Protein AF-A0A8X6N9N4-F1 (afdb_monomer_lite)

Radius of gyration: 12.98 Å; chains: 1; bounding box: 33×22×32 Å

pLDDT: mean 89.66, std 12.32, range [45.59, 97.69]

InterPro domains:
  IPR041577 Reverse transcriptase/retrotransposon-derived protein, RNase H-like domain [PF17919] (1-42)
  IPR043502 DNA/RNA polymerase superfamily [SSF56672] (1-42)

Structure (mmCIF, N/CA/C/O backbone):
data_AF-A0A8X6N9N4-F1
#
_entry.id   AF-A0A8X6N9N4-F1
#
loop_
_atom_site.group_PDB
_atom_site.id
_atom_site.type_symbol
_atom_site.label_atom_id
_atom_site.label_alt_id
_atom_site.label_comp_id
_atom_site.label_asym_id
_atom_site.label_entity_id
_atom_site.label_seq_id
_atom_site.pdbx_PDB_ins_code
_atom_site.Cartn_x
_atom_site.Cartn_y
_atom_site.Cartn_z
_atom_site.occupancy
_atom_site.B_iso_or_equiv
_atom_site.auth_seq_id
_atom_site.auth_comp_id
_atom_site.auth_asym_id
_atom_site.auth_atom_id
_atom_site.pdbx_PDB_model_num
ATOM 1 N N . PHE A 1 1 ? 18.378 0.542 5.783 1.00 90.38 1 PHE A N 1
ATOM 2 C CA . PHE A 1 1 ? 17.153 -0.086 5.233 1.00 90.38 1 PHE A CA 1
ATOM 3 C C . PHE A 1 1 ? 16.383 -0.912 6.266 1.00 90.38 1 PHE A C 1
ATOM 5 O O . PHE A 1 1 ? 15.167 -0.791 6.297 1.00 90.38 1 PHE A O 1
ATOM 12 N N . GLN A 1 2 ? 17.039 -1.695 7.137 1.00 97.50 2 GLN A N 1
ATOM 13 C CA . GLN A 1 2 ? 16.335 -2.509 8.148 1.00 97.50 2 GLN A CA 1
ATOM 14 C C . GLN A 1 2 ? 15.466 -1.686 9.103 1.00 97.50 2 GLN A C 1
ATOM 16 O O . GLN A 1 2 ? 14.314 -2.031 9.323 1.00 97.50 2 GLN A O 1
ATOM 21 N N . THR A 1 3 ? 15.971 -0.543 9.571 1.00 97.50 3 THR A N 1
ATOM 22 C CA . THR A 1 3 ? 15.198 0.377 10.415 1.00 97.50 3 THR A CA 1
ATOM 23 C C . THR A 1 3 ? 13.893 0.816 9.750 1.00 97.50 3 THR A C 1
ATOM 25 O O . THR A 1 3 ? 12.849 0.772 10.381 1.00 97.50 3 THR A O 1
ATOM 28 N N . LEU A 1 4 ? 13.921 1.152 8.454 1.00 97.19 4 LEU A N 1
ATOM 29 C CA . LEU A 1 4 ? 12.716 1.554 7.718 1.00 97.19 4 LEU A CA 1
ATOM 30 C C . LEU A 1 4 ? 11.727 0.399 7.565 1.00 97.19 4 LEU A C 1
ATOM 32 O O . LEU A 1 4 ? 10.534 0.596 7.766 1.00 97.19 4 LEU A O 1
ATOM 36 N N . LYS A 1 5 ? 12.212 -0.812 7.259 1.00 97.00 5 LYS A N 1
ATOM 37 C CA . LYS A 1 5 ? 11.347 -1.998 7.232 1.00 97.00 5 LYS A CA 1
ATOM 38 C C . LYS A 1 5 ? 10.675 -2.215 8.580 1.00 97.00 5 LYS A C 1
ATOM 40 O O . LYS A 1 5 ? 9.479 -2.471 8.606 1.00 97.00 5 LYS A O 1
ATOM 45 N N . GLN A 1 6 ? 11.434 -2.069 9.667 1.00 97.69 6 GLN A N 1
ATOM 46 C CA . GLN A 1 6 ? 10.903 -2.208 11.015 1.00 97.69 6 GLN A CA 1
ATOM 47 C C . GLN A 1 6 ? 9.806 -1.176 11.279 1.00 97.69 6 GLN A C 1
ATOM 49 O O . GLN A 1 6 ? 8.734 -1.553 11.730 1.00 97.69 6 GLN A O 1
ATOM 54 N N . CYS A 1 7 ? 10.025 0.091 10.917 1.00 96.25 7 CYS A N 1
ATOM 55 C CA . CYS A 1 7 ? 9.014 1.136 11.069 1.00 96.25 7 CYS A CA 1
ATOM 56 C C . CYS A 1 7 ? 7.725 0.848 10.281 1.00 96.25 7 CYS A C 1
ATOM 58 O O . CYS A 1 7 ? 6.645 1.144 10.781 1.00 96.25 7 CYS A O 1
ATOM 60 N N . LEU A 1 8 ? 7.817 0.266 9.077 1.00 95.69 8 LEU A N 1
ATOM 61 C CA . LEU A 1 8 ? 6.645 -0.054 8.248 1.00 95.69 8 LEU A CA 1
ATOM 62 C C . LEU A 1 8 ? 5.765 -1.166 8.839 1.00 95.69 8 LEU A C 1
ATOM 64 O O . LEU A 1 8 ? 4.567 -1.186 8.573 1.00 95.69 8 LEU A O 1
ATOM 68 N N . ILE A 1 9 ? 6.343 -2.080 9.624 1.00 95.50 9 ILE A N 1
ATOM 69 C CA . ILE A 1 9 ? 5.625 -3.216 10.229 1.00 95.50 9 ILE A CA 1
ATOM 70 C C . ILE A 1 9 ? 5.242 -2.979 11.694 1.00 95.50 9 ILE A C 1
ATOM 72 O O . ILE A 1 9 ? 4.794 -3.902 12.369 1.00 95.50 9 ILE A O 1
ATOM 76 N N . THR A 1 10 ? 5.425 -1.761 12.205 1.00 94.75 10 THR A N 1
ATOM 77 C CA . THR A 1 10 ? 5.083 -1.394 13.584 1.00 94.75 10 THR A CA 1
ATOM 78 C C . THR A 1 10 ? 4.121 -0.207 13.624 1.00 94.75 10 THR A C 1
ATOM 80 O O . THR A 1 10 ? 4.086 0.596 12.683 1.00 94.75 10 THR A O 1
ATOM 83 N N . PRO A 1 11 ? 3.374 -0.022 14.725 1.00 93.44 11 PRO A N 1
ATOM 84 C CA . PRO A 1 11 ? 2.630 1.208 14.951 1.00 93.44 11 PRO A CA 1
ATOM 85 C C . PRO A 1 11 ? 3.553 2.442 14.928 1.00 93.44 11 PRO A C 1
ATOM 87 O O . PRO A 1 11 ? 4.707 2.353 15.349 1.00 93.44 11 PRO A O 1
ATOM 90 N N . PRO A 1 12 ? 3.073 3.602 14.449 1.00 91.19 12 PRO A N 1
ATOM 91 C CA . PRO A 1 12 ? 1.723 3.869 13.970 1.00 91.19 12 PRO A CA 1
ATOM 92 C C . PRO A 1 12 ? 1.584 3.666 12.451 1.00 91.19 12 PRO A C 1
ATOM 94 O O . PRO A 1 12 ? 0.688 4.256 11.861 1.00 91.19 12 PRO A O 1
ATOM 97 N N . VAL A 1 13 ? 2.459 2.920 11.770 1.00 92.31 13 VAL A N 1
ATOM 98 C CA . VAL A 1 13 ? 2.301 2.679 10.323 1.00 92.31 13 VAL A CA 1
ATOM 99 C 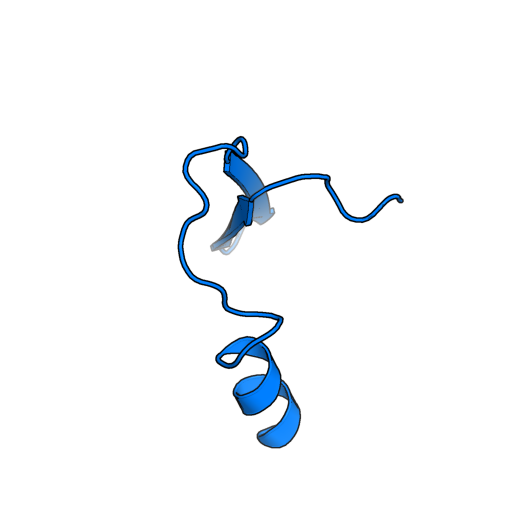C . VAL A 1 13 ? 1.385 1.483 10.095 1.00 92.31 13 VAL A C 1
ATOM 101 O O . VAL A 1 13 ? 0.312 1.642 9.519 1.00 92.31 13 VAL A O 1
ATOM 104 N N . LEU A 1 14 ? 1.754 0.318 10.632 1.00 93.81 14 LEU A N 1
ATOM 105 C CA . LEU A 1 14 ? 0.862 -0.835 10.690 1.00 93.81 14 LEU A CA 1
ATOM 106 C C . LEU A 1 14 ? -0.042 -0.694 11.918 1.00 93.81 14 LEU A C 1
ATOM 108 O O . LEU A 1 14 ? 0.445 -0.601 13.047 1.00 93.81 14 LEU A O 1
ATOM 112 N N . ARG A 1 15 ? -1.354 -0.631 11.694 1.00 90.38 15 ARG A N 1
ATOM 113 C CA . ARG A 1 15 ? -2.366 -0.453 12.744 1.00 90.38 15 ARG A CA 1
ATOM 114 C C . ARG A 1 15 ? -3.394 -1.570 12.679 1.00 90.38 15 ARG A C 1
ATOM 116 O O . ARG A 1 15 ? -3.593 -2.174 11.628 1.00 90.38 15 ARG A O 1
ATOM 123 N N . GLU A 1 16 ? -4.051 -1.799 13.807 1.00 91.44 16 GLU A N 1
ATOM 124 C CA . GLU A 1 16 ? -5.249 -2.630 13.862 1.00 91.44 16 GLU A CA 1
ATOM 125 C C . GLU A 1 16 ? -6.400 -1.990 13.084 1.00 91.44 16 GLU A C 1
ATOM 127 O O . GLU A 1 16 ? -6.437 -0.773 12.869 1.00 91.44 16 GLU A O 1
ATOM 132 N N . ILE A 1 17 ? -7.338 -2.839 12.668 1.00 91.75 17 ILE A N 1
ATOM 133 C CA . ILE A 1 17 ? -8.506 -2.425 11.901 1.00 91.75 17 ILE A CA 1
ATOM 134 C C . ILE A 1 17 ? -9.376 -1.503 12.755 1.00 91.75 17 ILE A C 1
ATOM 136 O O . ILE A 1 17 ? -9.751 -1.845 13.872 1.00 91.75 17 ILE A O 1
ATOM 140 N N . ASN A 1 18 ? -9.744 -0.355 12.195 1.00 90.50 18 ASN A N 1
ATOM 141 C CA . ASN A 1 18 ? -10.779 0.510 12.742 1.00 90.50 18 ASN A CA 1
ATOM 142 C C . ASN A 1 18 ? -12.075 0.316 11.941 1.00 90.50 18 ASN A C 1
ATOM 144 O O . ASN A 1 18 ? -12.126 0.649 10.759 1.00 90.50 18 ASN A O 1
ATOM 148 N N . ASP A 1 19 ? -13.103 -0.228 12.585 1.00 89.00 19 ASP A N 1
ATOM 149 C CA . ASP A 1 19 ? -14.419 -0.548 12.015 1.00 89.00 19 ASP A CA 1
ATOM 150 C C . ASP A 1 19 ? -15.268 0.688 11.675 1.00 89.00 19 ASP A C 1
ATOM 152 O O . ASP A 1 19 ? -16.180 0.611 10.854 1.00 89.00 19 ASP A O 1
ATOM 156 N N . THR A 1 20 ? -14.936 1.847 12.244 1.00 92.62 20 THR A N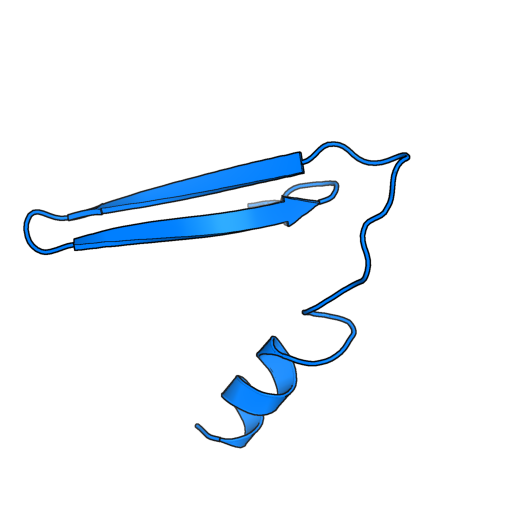 1
ATOM 157 C CA . THR A 1 20 ? -15.607 3.123 11.948 1.00 92.62 20 THR A CA 1
ATOM 158 C C . THR A 1 20 ? -15.057 3.828 10.706 1.00 92.62 20 THR A C 1
ATOM 160 O O . THR A 1 20 ? -15.633 4.822 10.261 1.00 92.62 20 THR A O 1
ATOM 163 N N . LYS A 1 21 ? -13.937 3.351 10.141 1.00 89.81 21 LYS A N 1
ATOM 164 C CA . LYS A 1 21 ? -13.245 4.002 9.020 1.00 89.81 21 LYS A CA 1
ATOM 165 C C . LYS A 1 21 ? -13.379 3.207 7.719 1.00 89.81 21 LYS A C 1
ATOM 167 O O . LYS A 1 21 ? -13.298 1.980 7.741 1.00 89.81 21 LYS A O 1
ATOM 172 N N . PRO A 1 22 ? -13.509 3.889 6.566 1.00 92.12 22 PRO A N 1
ATOM 173 C CA . PRO A 1 22 ? -13.513 3.214 5.278 1.00 92.12 22 PRO A CA 1
ATOM 174 C C . PRO A 1 22 ? -12.139 2.612 4.968 1.00 92.12 22 PRO A C 1
ATOM 176 O O . PRO A 1 22 ? -11.099 3.129 5.392 1.00 92.12 22 PRO A O 1
ATOM 179 N N . PHE A 1 23 ? -12.149 1.539 4.180 1.00 92.12 23 PHE A N 1
ATOM 180 C CA . PHE A 1 23 ? -10.953 0.982 3.559 1.00 92.12 23 PHE A CA 1
ATOM 181 C C . PHE A 1 23 ? -10.694 1.652 2.208 1.00 92.12 23 PHE A C 1
ATOM 183 O O . PHE A 1 23 ? -11.625 1.879 1.435 1.00 92.12 23 PHE A O 1
ATOM 190 N N . ILE A 1 24 ? -9.424 1.917 1.905 1.00 92.81 24 ILE A N 1
ATOM 191 C CA . ILE A 1 24 ? -8.963 2.422 0.609 1.00 92.81 24 ILE A CA 1
ATOM 192 C C . ILE A 1 24 ? -7.910 1.453 0.080 1.00 92.81 24 ILE A C 1
ATOM 194 O O . ILE A 1 24 ? -6.975 1.099 0.796 1.00 92.81 24 ILE A O 1
ATOM 198 N N . ILE A 1 25 ? -8.048 1.030 -1.175 1.00 93.12 25 ILE A N 1
ATOM 199 C CA . ILE A 1 25 ? -7.030 0.229 -1.858 1.00 93.12 25 ILE A CA 1
ATOM 200 C C . ILE A 1 25 ? -6.363 1.113 -2.902 1.00 93.12 25 ILE A C 1
ATOM 202 O O . ILE A 1 25 ? -7.021 1.604 -3.816 1.00 93.12 25 ILE A O 1
ATOM 206 N N . GLN A 1 26 ? -5.052 1.287 -2.773 1.00 94.25 26 GLN A N 1
ATOM 207 C CA . GLN A 1 26 ? -4.225 1.897 -3.805 1.00 94.25 26 GLN A CA 1
ATOM 208 C C . GLN A 1 26 ? -3.511 0.793 -4.572 1.00 94.25 26 GLN A C 1
ATOM 210 O O . GLN A 1 26 ? -2.815 -0.028 -3.974 1.00 94.25 26 GLN A O 1
ATOM 215 N N . THR A 1 27 ? -3.687 0.768 -5.889 1.00 95.50 27 THR A N 1
ATOM 216 C CA . THR A 1 27 ? -3.032 -0.196 -6.774 1.00 95.50 27 THR A CA 1
ATOM 217 C C . THR A 1 27 ? -2.201 0.523 -7.816 1.00 95.50 27 THR A C 1
ATOM 219 O O . THR A 1 27 ? -2.665 1.493 -8.408 1.00 95.50 27 THR A O 1
ATOM 222 N N . ASP A 1 28 ? -1.014 -0.002 -8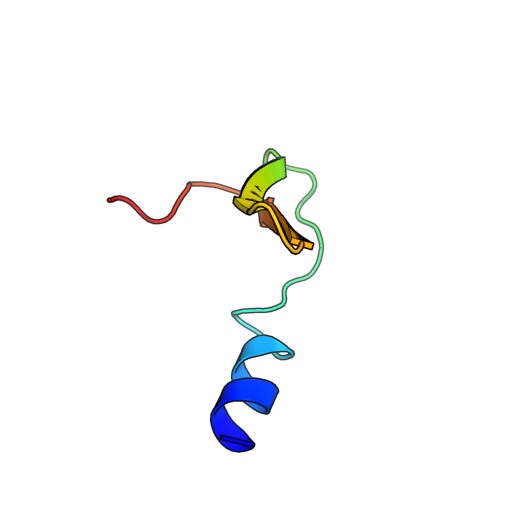.082 1.00 95.44 28 ASP A N 1
ATOM 223 C CA . ASP A 1 28 ? -0.159 0.425 -9.184 1.00 95.44 28 ASP A CA 1
ATOM 224 C C . ASP A 1 28 ? 0.262 -0.809 -9.986 1.00 95.44 28 ASP A C 1
ATOM 226 O O . ASP A 1 28 ? 0.593 -1.853 -9.414 1.00 95.44 28 ASP A O 1
ATOM 230 N N . ALA A 1 29 ? 0.215 -0.708 -11.309 1.00 96.56 29 ALA A N 1
ATOM 231 C CA . ALA A 1 29 ? 0.495 -1.806 -12.218 1.00 96.56 29 ALA A CA 1
ATOM 232 C C . ALA A 1 29 ? 1.516 -1.377 -13.270 1.00 96.56 29 ALA A C 1
ATOM 234 O O . ALA A 1 29 ? 1.368 -0.363 -13.946 1.00 96.56 29 ALA A O 1
ATOM 235 N N . SER A 1 30 ? 2.532 -2.213 -13.446 1.00 95.06 30 SER A N 1
ATOM 236 C CA . SER A 1 30 ? 3.527 -2.098 -14.508 1.00 95.06 30 SER A CA 1
ATOM 237 C C . SER A 1 30 ? 3.458 -3.322 -15.419 1.00 95.06 30 SER A C 1
ATOM 239 O O . SER A 1 30 ? 2.825 -4.323 -15.086 1.00 95.06 30 SER A O 1
ATOM 241 N N . SER A 1 31 ? 4.172 -3.288 -16.544 1.00 95.50 31 SER A N 1
ATOM 242 C CA . SER A 1 31 ? 4.321 -4.457 -17.423 1.00 95.50 31 SER A CA 1
ATOM 243 C C . SER A 1 31 ? 5.005 -5.657 -16.753 1.00 95.50 31 SER A C 1
ATOM 245 O O . SER A 1 31 ? 4.920 -6.765 -17.274 1.00 95.50 31 SER A O 1
ATOM 247 N N . TYR A 1 32 ? 5.681 -5.453 -15.617 1.00 96.44 32 TYR A N 1
ATOM 248 C CA 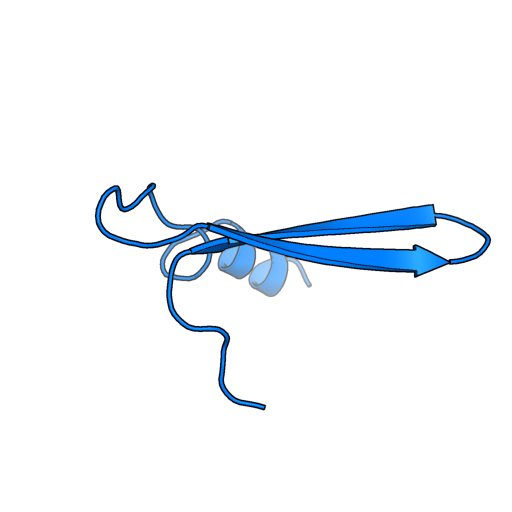. TYR A 1 32 ? 6.378 -6.505 -14.87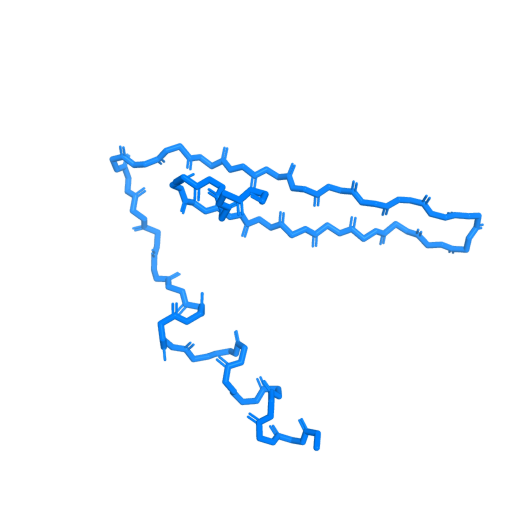9 1.00 96.44 32 TYR A CA 1
ATOM 249 C C . TYR A 1 32 ? 5.571 -7.038 -13.688 1.00 96.44 32 TYR A C 1
ATOM 251 O O . TYR A 1 32 ? 5.583 -8.237 -13.421 1.00 96.44 32 TYR A O 1
ATOM 259 N N . ALA A 1 33 ? 4.894 -6.158 -12.946 1.00 95.69 33 ALA A N 1
ATOM 260 C CA . ALA A 1 33 ? 4.243 -6.524 -11.692 1.00 95.69 33 ALA A CA 1
ATOM 261 C C . ALA A 1 33 ? 3.073 -5.607 -11.322 1.00 95.69 33 ALA A C 1
ATOM 263 O O . ALA A 1 33 ? 3.049 -4.424 -11.673 1.00 95.69 33 ALA A O 1
ATOM 264 N N . LEU A 1 34 ? 2.164 -6.167 -10.523 1.00 96.12 34 LEU A N 1
ATOM 265 C CA . LEU A 1 34 ? 1.091 -5.471 -9.819 1.00 96.12 34 LEU A CA 1
ATOM 266 C C . LEU A 1 34 ? 1.496 -5.233 -8.359 1.00 96.12 34 LEU A C 1
ATOM 268 O O . LEU A 1 34 ? 2.082 -6.106 -7.714 1.00 96.12 34 LEU A O 1
ATOM 272 N N . ARG A 1 35 ? 1.165 -4.059 -7.825 1.00 95.69 35 ARG A N 1
ATOM 273 C CA . ARG A 1 35 ? 1.403 -3.665 -6.434 1.00 95.69 35 ARG A CA 1
ATOM 274 C C . ARG A 1 35 ? 0.108 -3.123 -5.848 1.00 95.69 35 ARG A C 1
ATOM 276 O O . ARG A 1 35 ? -0.663 -2.469 -6.543 1.00 95.69 35 ARG A O 1
ATOM 283 N N . ALA A 1 36 ? -0.119 -3.388 -4.568 1.00 95.31 36 ALA A N 1
ATOM 284 C CA . ALA A 1 36 ? -1.278 -2.882 -3.852 1.00 95.31 36 ALA A CA 1
ATOM 285 C C . ALA A 1 36 ? -0.916 -2.518 -2.410 1.00 95.31 36 ALA A C 1
ATOM 287 O O . ALA A 1 36 ? -0.063 -3.165 -1.797 1.00 95.31 36 ALA A O 1
ATOM 288 N N . VAL A 1 37 ? -1.591 -1.505 -1.874 1.00 94.06 37 VAL A N 1
ATOM 289 C CA . VAL A 1 37 ? -1.557 -1.117 -0.463 1.00 94.06 37 VAL A CA 1
ATOM 290 C C . VAL A 1 37 ? -2.996 -0.952 0.020 1.00 94.06 37 VAL A C 1
ATOM 292 O O . VAL A 1 37 ? -3.795 -0.270 -0.621 1.00 94.06 37 VAL A O 1
ATOM 295 N N . LEU A 1 38 ? -3.323 -1.589 1.146 1.00 93.69 38 LEU A N 1
ATOM 296 C CA . LEU A 1 38 ? -4.596 -1.423 1.847 1.00 93.69 38 LEU A CA 1
ATOM 297 C C . LEU A 1 38 ? -4.411 -0.399 2.969 1.00 93.69 38 LEU A C 1
ATOM 299 O O . LEU A 1 38 ? -3.543 -0.562 3.825 1.00 93.69 38 LEU A O 1
ATOM 303 N N . LEU A 1 39 ? -5.235 0.640 2.960 1.00 92.88 39 LEU A N 1
ATOM 304 C CA . LEU A 1 39 ? -5.221 1.745 3.910 1.00 92.88 39 LEU A CA 1
ATOM 305 C C . LEU A 1 39 ? -6.587 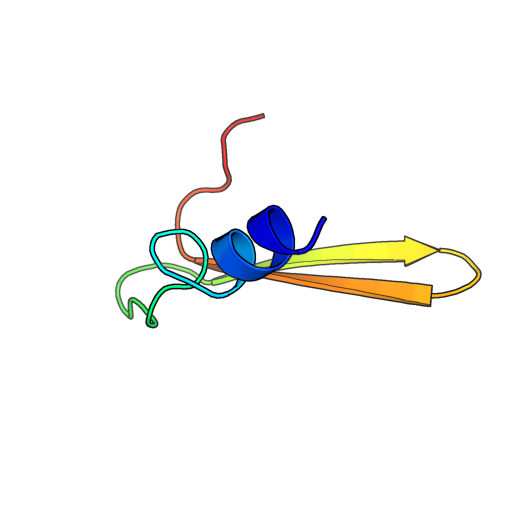1.861 4.596 1.00 92.88 39 LEU A C 1
ATOM 307 O O . LEU A 1 39 ? -7.597 1.368 4.089 1.00 92.88 39 LEU A O 1
ATOM 311 N N . GLN A 1 40 ? -6.622 2.548 5.737 1.00 91.94 40 GLN A N 1
ATOM 312 C CA . GLN A 1 40 ? -7.861 2.909 6.424 1.00 91.94 40 GLN A CA 1
ATOM 313 C C . GLN A 1 40 ? -7.870 4.382 6.833 1.00 91.94 40 GLN A C 1
ATOM 315 O O . GLN A 1 40 ? -6.910 4.871 7.433 1.00 91.94 40 GLN A O 1
ATOM 320 N N . GLY A 1 41 ? -9.000 5.053 6.602 1.00 85.44 41 GLY A N 1
ATOM 321 C CA . GLY A 1 41 ? -9.200 6.465 6.938 1.00 85.44 41 GLY A CA 1
ATOM 322 C C . GLY A 1 41 ? -8.894 7.423 5.788 1.00 85.44 41 GLY A C 1
ATOM 323 O O . GLY A 1 41 ? -9.001 7.050 4.625 1.00 85.44 41 GLY A O 1
ATOM 324 N N . GLU A 1 42 ? -8.574 8.673 6.120 1.00 67.06 42 GLU A N 1
ATOM 325 C CA . GLU A 1 42 ? -8.273 9.707 5.126 1.00 67.06 42 GLU A CA 1
ATOM 326 C C . GLU A 1 42 ? -6.976 9.363 4.385 1.00 67.06 42 GLU A C 1
ATOM 328 O O . GLU A 1 42 ? -5.979 8.983 5.008 1.00 67.06 42 GLU A O 1
ATOM 333 N N . SER A 1 43 ? -6.996 9.487 3.053 1.00 57.25 43 SER A N 1
ATOM 334 C CA . SER A 1 43 ? -5.761 9.490 2.267 1.00 57.25 43 SER A CA 1
ATOM 335 C C . SER A 1 43 ? -4.830 10.546 2.864 1.00 57.25 43 SER A C 1
ATOM 337 O O . SER A 1 43 ? -5.324 11.628 3.200 1.00 57.25 43 SER A O 1
ATOM 339 N N . PRO A 1 44 ? -3.513 10.289 3.005 1.00 57.38 44 PRO A N 1
ATOM 340 C CA . PRO A 1 44 ? -2.572 11.383 3.203 1.00 57.38 44 PRO A CA 1
ATOM 341 C C . PRO A 1 44 ? -2.886 12.413 2.116 1.00 57.38 44 PRO A C 1
ATOM 343 O O . PRO A 1 44 ? -2.979 12.031 0.948 1.00 57.38 44 PRO A O 1
ATOM 346 N N . ALA A 1 45 ? -3.198 13.646 2.513 1.00 51.66 45 ALA A N 1
ATOM 347 C CA . ALA A 1 45 ? -3.452 14.715 1.560 1.00 51.66 45 ALA A CA 1
ATOM 348 C C . ALA A 1 45 ? -2.259 14.799 0.597 1.00 51.66 45 ALA A C 1
ATOM 350 O O . ALA A 1 45 ? -1.116 14.686 1.054 1.00 51.66 45 ALA A O 1
ATOM 351 N N . ASP A 1 46 ? -2.552 14.930 -0.698 1.00 45.59 46 ASP A N 1
ATOM 352 C CA . ASP A 1 46 ? -1.546 15.211 -1.727 1.00 45.59 46 ASP A CA 1
ATOM 353 C C . ASP A 1 46 ? -0.742 16.481 -1.392 1.00 45.59 46 ASP A C 1
ATOM 355 O O . ASP A 1 46 ? -1.351 17.464 -0.898 1.00 45.59 46 ASP A O 1
#

Secondary structure (DSSP, 8-state):
-HHHHHHHTSTTTS----TTS-EEEEEEE-SS-EEEEEEESSPPP-

Foldseek 3Di:
DVVVVVVCCDPPNDDDDDPVWDKDKDWDDDPVDIDIDIDTHDDPDD

Sequence (46 aa):
FQTLKQCLITPPVLREINDTKPFIIQTDASSYALRAVLLQGESPAD

Organism: Nephila pilipes (NCBI:txid299642)